Protein AF-A0A9X5XFU6-F1 (afdb_monomer_lite)

Foldseek 3Di:
DVVVVVVVVVVVVVVVCLVPPPDDQPDLVRQCVPDVVVVGNPDDPVRVVVVVVD

Secondary structure (DSSP, 8-state):
-HHHHHHHHHHHHHHHHHHH--PPPSSGGG-TTS-GGGT--PPPHHHHHHHHT-

Structure (mmCIF, N/CA/C/O backbone):
data_AF-A0A9X5XFU6-F1
#
_entry.id   AF-A0A9X5XFU6-F1
#
loop_
_atom_si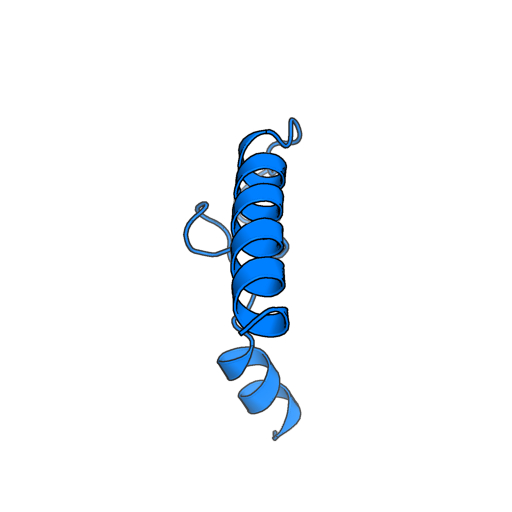te.group_PDB
_atom_site.id
_atom_site.type_symbol
_atom_site.label_atom_id
_atom_site.label_alt_id
_atom_site.label_comp_id
_atom_site.label_asym_id
_atom_site.label_entity_id
_atom_site.label_seq_id
_atom_site.pdbx_PDB_ins_code
_atom_site.Cartn_x
_atom_site.Cartn_y
_atom_site.Cartn_z
_atom_site.occupancy
_atom_site.B_iso_or_equiv
_atom_site.auth_seq_id
_atom_site.auth_comp_id
_atom_site.auth_asym_id
_atom_site.auth_atom_id
_atom_site.pdbx_PDB_model_num
ATOM 1 N N . ALA A 1 1 ? -12.629 -5.916 17.519 1.00 84.62 1 ALA A N 1
ATOM 2 C CA . ALA A 1 1 ? -13.675 -5.941 16.468 1.00 84.62 1 ALA A CA 1
ATOM 3 C C . ALA A 1 1 ? -13.632 -4.700 15.566 1.00 84.62 1 ALA A C 1
ATOM 5 O O . ALA A 1 1 ? -13.502 -4.860 14.359 1.00 84.62 1 ALA A O 1
ATOM 6 N N . ILE A 1 2 ? -13.682 -3.480 16.121 1.00 94.69 2 ILE A N 1
ATOM 7 C CA . ILE A 1 2 ? -13.709 -2.221 15.344 1.00 94.69 2 ILE A CA 1
ATOM 8 C C . ILE A 1 2 ? -12.449 -2.014 14.488 1.00 94.69 2 ILE A C 1
ATOM 10 O O . ILE A 1 2 ? -12.554 -1.704 13.307 1.00 94.69 2 ILE A O 1
ATOM 14 N N . THR A 1 3 ? -11.262 -2.256 15.046 1.00 96.62 3 THR A N 1
ATOM 15 C CA . THR A 1 3 ? -9.982 -2.091 14.330 1.00 96.62 3 THR A CA 1
ATOM 16 C C . THR A 1 3 ? -9.861 -2.987 13.097 1.00 96.62 3 THR A C 1
ATOM 18 O O . THR A 1 3 ? -9.352 -2.548 12.070 1.00 96.62 3 THR A O 1
ATOM 21 N N . ARG A 1 4 ? -10.375 -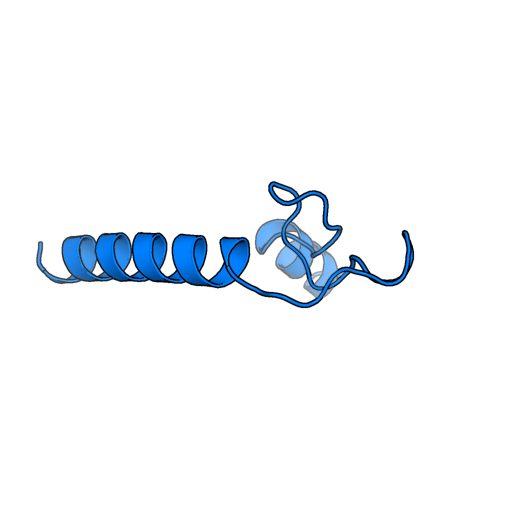4.223 13.164 1.00 97.38 4 ARG A N 1
ATOM 22 C CA . ARG A 1 4 ? -10.429 -5.141 12.017 1.00 97.38 4 ARG A CA 1
ATOM 23 C C . ARG A 1 4 ? -11.318 -4.582 10.904 1.00 97.38 4 ARG A C 1
ATOM 25 O O . ARG A 1 4 ? -10.864 -4.476 9.774 1.00 97.38 4 ARG A O 1
ATOM 32 N N . ARG A 1 5 ? -12.542 -4.159 11.240 1.00 97.62 5 ARG A N 1
ATOM 33 C CA . ARG A 1 5 ? -13.485 -3.579 10.270 1.00 97.62 5 ARG A CA 1
ATOM 34 C C . ARG A 1 5 ? -12.926 -2.318 9.607 1.00 97.62 5 ARG A C 1
ATOM 36 O O . ARG A 1 5 ? -13.112 -2.117 8.413 1.00 97.62 5 ARG A O 1
ATOM 43 N N . LEU A 1 6 ? -12.240 -1.471 10.374 1.00 97.81 6 LEU A N 1
ATOM 44 C CA . LEU A 1 6 ? -11.579 -0.289 9.825 1.00 97.81 6 LEU A CA 1
ATOM 45 C C . LEU A 1 6 ? -10.480 -0.681 8.833 1.00 97.81 6 LEU A C 1
ATOM 47 O O . LEU A 1 6 ? -10.431 -0.126 7.741 1.00 97.81 6 LEU A O 1
ATOM 51 N N . ARG A 1 7 ? -9.631 -1.653 9.192 1.00 97.44 7 ARG A N 1
ATOM 52 C CA . ARG A 1 7 ? -8.573 -2.158 8.307 1.00 97.44 7 ARG A CA 1
ATOM 53 C C . ARG A 1 7 ? -9.143 -2.674 6.989 1.00 97.44 7 ARG A C 1
ATOM 55 O O . ARG A 1 7 ? -8.644 -2.289 5.942 1.00 97.44 7 ARG A O 1
ATOM 62 N N . GLU A 1 8 ? -10.183 -3.500 7.049 1.00 98.31 8 GLU A N 1
ATOM 63 C CA . GLU A 1 8 ? -10.868 -4.028 5.861 1.00 98.31 8 GLU A CA 1
ATOM 64 C C . GLU A 1 8 ? -11.385 -2.888 4.979 1.00 98.31 8 GLU A C 1
ATOM 66 O O . GLU A 1 8 ? -11.110 -2.852 3.784 1.00 98.31 8 GLU A O 1
ATOM 71 N N . ARG A 1 9 ? -12.036 -1.883 5.580 1.00 98.19 9 ARG A N 1
ATOM 72 C CA . ARG A 1 9 ? -12.568 -0.757 4.810 1.00 98.19 9 ARG A CA 1
ATOM 73 C C . ARG A 1 9 ? -11.477 0.099 4.165 1.00 98.19 9 ARG A C 1
ATOM 75 O O . ARG A 1 9 ? -11.653 0.566 3.045 1.00 98.19 9 ARG A O 1
ATOM 82 N N . VAL A 1 10 ? -10.363 0.321 4.859 1.00 98.12 10 VAL A N 1
ATOM 83 C CA . VAL A 1 10 ? -9.213 1.044 4.298 1.00 98.12 10 VAL A CA 1
ATOM 84 C C . VAL A 1 10 ? -8.587 0.255 3.148 1.00 98.12 10 VAL A C 1
ATOM 86 O O . VAL A 1 10 ? -8.246 0.857 2.134 1.00 98.12 10 VAL A O 1
ATOM 89 N N . GLN A 1 11 ? -8.492 -1.072 3.272 1.00 96.06 11 GLN A N 1
ATOM 90 C CA . GLN A 1 11 ? -7.965 -1.940 2.219 1.00 96.06 11 GLN A CA 1
ATOM 91 C C . GLN A 1 11 ? -8.803 -1.837 0.936 1.00 96.06 11 GLN A C 1
ATOM 93 O O . GLN A 1 11 ? -8.257 -1.589 -0.135 1.00 96.06 11 GLN A O 1
ATOM 98 N N . GLU A 1 12 ? -10.130 -1.914 1.052 1.00 97.38 12 GLU A N 1
ATOM 99 C CA . GLU A 1 12 ? -11.046 -1.748 -0.086 1.00 97.38 12 GLU A CA 1
ATOM 100 C C . GLU A 1 12 ? -10.886 -0.384 -0.776 1.00 97.38 12 GLU A C 1
ATOM 102 O O . GLU A 1 12 ? -10.855 -0.291 -2.004 1.00 97.38 12 GLU A O 1
ATOM 107 N N . LEU A 1 13 ? -10.785 0.694 0.011 1.00 97.81 13 LEU A N 1
ATOM 108 C CA . LEU A 1 13 ? -10.622 2.050 -0.521 1.00 97.81 13 LEU A CA 1
ATOM 109 C C . LEU A 1 13 ? -9.277 2.226 -1.230 1.00 97.81 13 LEU A C 1
ATOM 111 O O . LEU A 1 13 ? -9.215 2.878 -2.273 1.00 97.81 13 LEU A O 1
ATOM 115 N N . LEU A 1 14 ? -8.214 1.637 -0.684 1.00 94.31 14 LEU A N 1
ATOM 116 C CA . LEU A 1 14 ? -6.888 1.669 -1.286 1.00 94.31 14 LEU A CA 1
ATOM 117 C C . LEU A 1 14 ? -6.874 0.945 -2.636 1.00 94.31 14 LEU A C 1
ATOM 119 O O . LEU A 1 14 ? -6.384 1.500 -3.616 1.00 94.31 14 LEU A O 1
ATOM 123 N N . GLU A 1 15 ? -7.452 -0.253 -2.711 1.00 92.75 15 GLU A N 1
ATOM 124 C CA . GLU A 1 15 ? -7.537 -1.013 -3.963 1.00 92.75 15 GLU A CA 1
ATOM 125 C C . GLU A 1 15 ? -8.339 -0.270 -5.034 1.00 92.75 15 GLU A C 1
ATOM 127 O O . GLU A 1 15 ? -7.939 -0.232 -6.201 1.00 92.75 15 GLU A O 1
ATOM 132 N N . ALA A 1 16 ? -9.448 0.366 -4.646 1.00 95.44 16 ALA A N 1
ATOM 133 C CA . ALA A 1 16 ? -10.231 1.197 -5.554 1.00 95.44 16 ALA A CA 1
ATOM 134 C C . ALA A 1 16 ? -9.403 2.376 -6.091 1.00 95.44 16 ALA A C 1
ATOM 136 O O . ALA A 1 16 ? -9.366 2.602 -7.302 1.00 95.44 16 ALA A O 1
ATOM 137 N N . ALA A 1 17 ? -8.690 3.083 -5.208 1.00 93.94 17 ALA A N 1
ATOM 138 C CA . ALA A 1 17 ? -7.844 4.209 -5.588 1.00 93.94 17 ALA A CA 1
ATOM 139 C C . ALA A 1 17 ? -6.721 3.781 -6.545 1.00 93.94 17 ALA A C 1
ATOM 141 O O . ALA A 1 17 ? 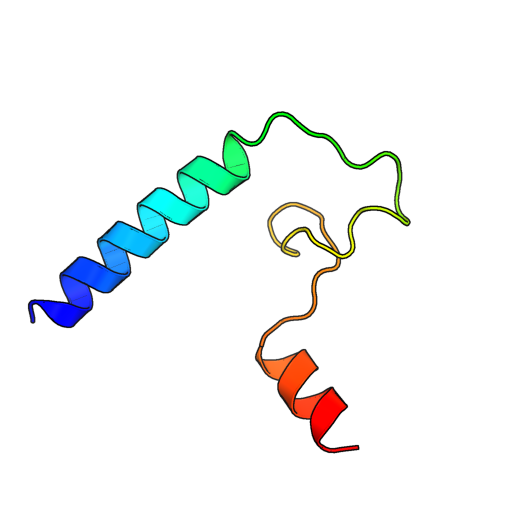-6.542 4.410 -7.589 1.00 93.94 17 ALA A O 1
ATOM 142 N N . GLN A 1 18 ? -6.030 2.678 -6.240 1.00 90.94 18 GLN A N 1
ATOM 143 C CA . GLN A 1 18 ? -4.958 2.131 -7.074 1.00 90.94 18 GLN A CA 1
ATOM 144 C C . GLN A 1 18 ? -5.449 1.778 -8.484 1.00 90.94 18 GLN A C 1
ATOM 146 O O . GLN A 1 18 ? -4.819 2.168 -9.463 1.00 90.94 18 GLN A O 1
ATOM 151 N N . ARG A 1 19 ? -6.600 1.100 -8.611 1.00 88.81 19 ARG A N 1
ATOM 152 C CA . ARG A 1 19 ? -7.173 0.731 -9.921 1.00 88.81 19 ARG A CA 1
ATOM 153 C C . 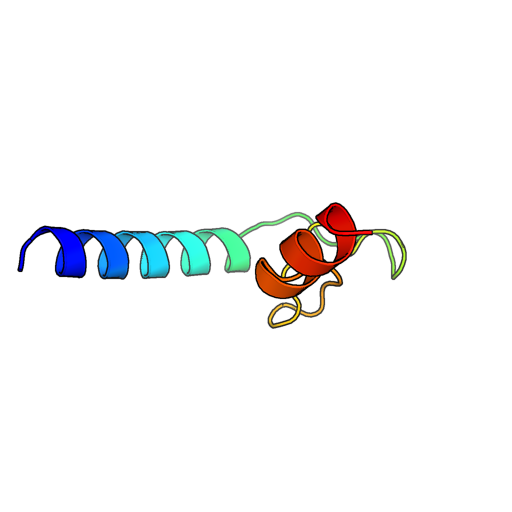ARG A 1 19 ? -7.664 1.933 -10.725 1.00 88.81 19 ARG A C 1
ATOM 155 O O . ARG A 1 19 ? -7.622 1.899 -11.950 1.00 88.81 19 ARG A O 1
ATOM 162 N N . SER A 1 20 ? -8.158 2.971 -10.049 1.00 92.06 20 SER A N 1
ATOM 163 C CA . SER A 1 20 ? -8.653 4.192 -10.698 1.00 92.06 20 SER A CA 1
ATOM 164 C C . SER A 1 20 ? -7.555 5.190 -11.070 1.00 92.06 20 SER A C 1
ATOM 166 O O . SER A 1 20 ? -7.854 6.215 -11.683 1.00 92.06 20 SER A O 1
ATOM 168 N N . TYR A 1 21 ? -6.301 4.931 -10.684 1.00 89.12 21 TYR A N 1
ATOM 169 C CA . TYR A 1 21 ? -5.227 5.892 -10.887 1.00 89.12 21 TYR A CA 1
ATOM 170 C C . TYR A 1 21 ? -4.971 6.099 -12.393 1.00 89.12 21 TYR A C 1
ATOM 172 O O . TYR A 1 21 ? -4.717 5.132 -13.111 1.00 89.12 21 TYR A O 1
ATOM 180 N N . PRO A 1 22 ? -5.057 7.340 -12.911 1.00 88.44 22 PRO A N 1
ATOM 181 C CA . PRO A 1 22 ? -5.086 7.577 -14.355 1.00 88.44 22 PRO A CA 1
ATOM 182 C C . PRO A 1 22 ? -3.704 7.495 -15.014 1.00 88.44 22 PRO A C 1
ATOM 184 O O . PRO A 1 22 ? -3.607 7.378 -16.237 1.00 88.44 22 PRO A O 1
ATOM 187 N N . VAL A 1 23 ? -2.631 7.590 -14.226 1.00 88.25 23 VAL A N 1
ATOM 188 C CA . VAL A 1 23 ? -1.260 7.584 -14.740 1.00 88.25 23 VAL A CA 1
ATOM 189 C C . VAL A 1 23 ? -0.862 6.160 -15.100 1.00 88.25 23 VAL A C 1
ATOM 191 O O . VAL A 1 23 ? -0.942 5.253 -14.273 1.00 88.25 23 VAL A O 1
ATOM 194 N N . ARG A 1 24 ? -0.390 5.979 -16.334 1.00 86.12 24 ARG A N 1
ATOM 195 C CA . ARG A 1 24 ? 0.214 4.725 -16.787 1.00 86.12 24 ARG A CA 1
ATOM 196 C C . ARG A 1 24 ? 1.740 4.821 -16.707 1.00 86.12 24 ARG A C 1
ATOM 198 O O . ARG A 1 24 ? 2.268 5.882 -17.049 1.00 86.12 24 ARG A O 1
ATOM 205 N N . PRO A 1 25 ? 2.436 3.738 -16.319 1.00 89.44 25 PRO A N 1
ATOM 206 C CA . PRO A 1 25 ? 3.888 3.666 -16.422 1.00 89.44 25 PRO A CA 1
ATOM 207 C C . PRO A 1 25 ? 4.345 3.976 -17.848 1.00 89.44 25 PRO A C 1
ATOM 209 O O . PRO A 1 25 ? 3.731 3.517 -18.815 1.00 89.44 25 PRO A O 1
ATOM 212 N N . LYS A 1 26 ? 5.435 4.730 -17.987 1.00 89.88 26 LYS A N 1
ATOM 213 C CA . LYS A 1 26 ? 6.020 5.050 -19.301 1.00 89.88 26 LYS A CA 1
ATOM 214 C C . LYS A 1 26 ? 6.619 3.827 -20.003 1.00 89.88 26 LYS A C 1
ATOM 216 O O . LYS A 1 26 ? 6.767 3.835 -21.221 1.00 89.88 26 LYS A O 1
ATOM 221 N N . GLY A 1 27 ? 6.966 2.792 -19.243 1.00 88.38 27 GLY A N 1
ATOM 222 C CA . GLY A 1 27 ? 7.576 1.557 -19.722 1.00 88.38 27 GLY A CA 1
ATOM 223 C C . GLY A 1 27 ? 7.978 0.645 -18.557 1.00 88.38 27 GLY A C 1
ATOM 224 O O . GLY A 1 27 ? 7.659 0.966 -17.410 1.00 88.38 27 GLY A O 1
ATOM 225 N N . PRO A 1 28 ? 8.682 -0.468 -18.829 1.00 86.31 28 PRO A N 1
ATOM 226 C CA . PRO A 1 28 ? 9.064 -1.458 -17.815 1.00 86.31 28 PRO A CA 1
ATOM 227 C C . PRO A 1 28 ? 9.918 -0.899 -16.668 1.00 86.31 28 PRO A C 1
ATOM 229 O O . PRO A 1 28 ? 9.806 -1.364 -15.541 1.00 86.31 28 PRO A O 1
ATOM 232 N N . ASP A 1 29 ? 10.724 0.132 -16.927 1.00 89.88 29 ASP A N 1
ATOM 233 C CA . ASP A 1 29 ? 11.581 0.751 -15.904 1.00 89.88 29 ASP A CA 1
ATOM 234 C C . ASP A 1 29 ? 10.807 1.691 -14.954 1.00 89.88 29 ASP A C 1
ATOM 236 O O . ASP A 1 29 ? 11.324 2.114 -13.922 1.00 89.88 29 ASP A O 1
ATOM 240 N N . ASP A 1 30 ? 9.551 2.017 -15.278 1.00 92.56 30 ASP A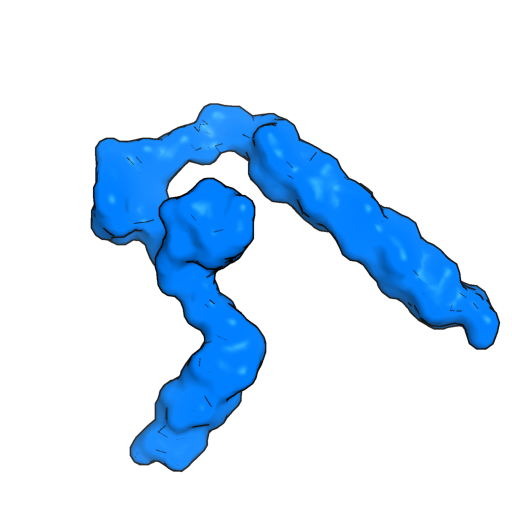 N 1
ATOM 241 C CA . ASP A 1 30 ? 8.699 2.963 -14.542 1.00 92.56 30 ASP A CA 1
ATOM 242 C C . ASP A 1 30 ? 7.613 2.251 -13.712 1.00 92.56 30 ASP A C 1
ATOM 244 O O . ASP A 1 30 ? 6.582 2.830 -13.377 1.00 92.56 30 ASP A O 1
ATOM 248 N N . THR A 1 31 ? 7.808 0.965 -13.401 1.00 93.06 31 THR A N 1
ATOM 249 C CA . THR A 1 31 ? 6.830 0.141 -12.667 1.00 93.06 31 THR A CA 1
ATOM 250 C C . THR A 1 31 ? 7.188 -0.100 -11.199 1.00 93.06 31 THR A C 1
ATOM 252 O O . THR A 1 31 ? 6.424 -0.751 -10.484 1.00 93.06 31 THR A O 1
ATOM 255 N N . TRP A 1 32 ? 8.321 0.432 -10.730 1.00 91.06 32 TRP A N 1
ATOM 256 C CA . TRP A 1 32 ? 8.881 0.190 -9.390 1.00 91.06 32 TRP A CA 1
ATOM 257 C C . TRP A 1 32 ? 7.999 0.688 -8.236 1.00 91.06 32 TRP A C 1
ATOM 259 O O . TRP A 1 32 ? 8.167 0.254 -7.104 1.00 91.06 32 TRP A O 1
ATOM 269 N N . TRP A 1 33 ? 7.063 1.601 -8.499 1.00 88.25 33 TRP A N 1
ATOM 270 C CA . TRP A 1 33 ? 6.133 2.143 -7.501 1.00 88.25 33 TRP A CA 1
ATOM 271 C C . TRP A 1 33 ? 4.801 1.381 -7.447 1.00 88.25 33 TRP A C 1
ATOM 273 O O . TRP A 1 33 ? 4.009 1.578 -6.525 1.00 88.25 33 TRP A O 1
ATOM 283 N N . MET A 1 34 ? 4.530 0.520 -8.432 1.00 91.44 34 MET A N 1
ATOM 284 C CA . MET A 1 34 ? 3.248 -0.160 -8.579 1.00 91.44 34 MET A CA 1
ATOM 285 C C . MET A 1 34 ? 3.300 -1.571 -7.958 1.00 91.44 34 MET A C 1
ATOM 287 O O . MET A 1 34 ? 4.294 -2.280 -8.131 1.00 91.44 34 MET A O 1
ATOM 291 N N . PRO A 1 35 ? 2.247 -2.022 -7.251 1.00 91.00 35 PRO A N 1
ATOM 292 C CA . PRO A 1 35 ? 2.187 -3.377 -6.708 1.00 91.00 35 PRO A CA 1
ATOM 293 C C . PRO A 1 35 ? 2.304 -4.470 -7.779 1.00 91.00 35 PRO A C 1
ATOM 295 O O . PRO A 1 35 ? 1.757 -4.338 -8.876 1.00 91.00 35 PRO A O 1
ATOM 298 N N . ALA A 1 36 ? 2.908 -5.607 -7.422 1.00 91.00 36 ALA A N 1
ATOM 299 C CA . ALA A 1 36 ? 3.080 -6.750 -8.327 1.00 91.00 36 ALA A CA 1
ATOM 300 C C . ALA A 1 36 ? 1.758 -7.283 -8.911 1.00 91.00 36 ALA A C 1
ATOM 302 O O . ALA A 1 36 ? 1.673 -7.581 -10.100 1.00 91.00 36 ALA A O 1
ATOM 303 N N . HIS A 1 37 ? 0.684 -7.329 -8.114 1.00 88.12 37 HIS A N 1
ATOM 304 C CA . HIS A 1 37 ? -0.637 -7.778 -8.578 1.00 88.12 37 HIS A CA 1
ATOM 305 C C . HIS A 1 37 ? -1.323 -6.799 -9.552 1.00 88.12 37 HIS A C 1
ATOM 307 O O . HIS A 1 37 ? -2.342 -7.144 -10.146 1.00 88.12 37 HIS A O 1
ATOM 313 N N . LEU A 1 38 ? -0.775 -5.591 -9.722 1.00 89.12 38 LEU A N 1
ATOM 314 C CA . LEU A 1 38 ? -1.174 -4.619 -10.744 1.00 89.12 38 LEU A CA 1
ATOM 315 C C . LEU A 1 38 ? -0.179 -4.580 -11.920 1.00 89.12 38 LEU A C 1
ATOM 317 O O . LEU A 1 38 ? -0.280 -3.705 -12.773 1.00 89.12 38 LEU A O 1
ATOM 321 N N . GLY A 1 39 ? 0.759 -5.533 -11.988 1.00 89.12 39 GLY A N 1
ATOM 322 C CA . GLY A 1 39 ? 1.788 -5.616 -13.030 1.00 89.12 39 GLY A CA 1
ATOM 323 C C . GLY A 1 39 ? 3.031 -4.776 -12.744 1.00 89.12 39 GLY A C 1
ATOM 324 O O . GLY A 1 39 ? 3.780 -4.467 -13.666 1.00 89.12 39 GLY A O 1
ATOM 325 N N . GLY A 1 40 ? 3.216 -4.351 -11.492 1.00 92.31 40 GLY A N 1
ATOM 326 C CA . GLY A 1 40 ? 4.352 -3.543 -11.081 1.00 92.31 40 GLY A CA 1
ATOM 327 C C . GLY A 1 40 ? 5.517 -4.340 -10.502 1.00 92.31 40 GLY A C 1
ATOM 328 O O . GLY A 1 40 ? 5.494 -5.567 -10.452 1.00 92.31 40 GLY A O 1
ATOM 329 N N . THR A 1 41 ? 6.541 -3.624 -10.051 1.00 93.94 41 THR A N 1
ATOM 330 C CA . THR A 1 41 ? 7.770 -4.194 -9.474 1.00 93.94 41 THR A CA 1
ATOM 331 C C . THR A 1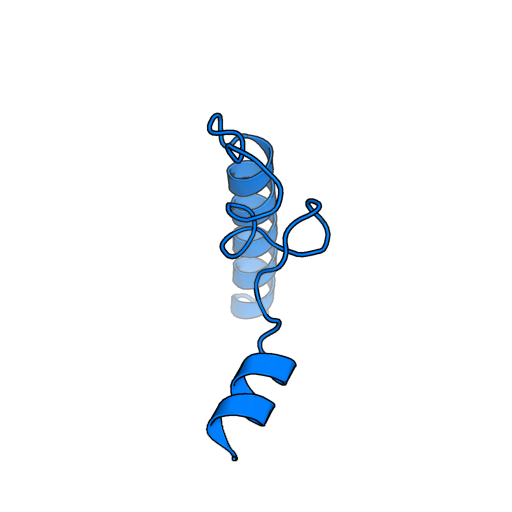 41 ? 8.093 -3.614 -8.097 1.00 93.94 41 THR A C 1
ATOM 333 O O . THR A 1 41 ? 9.222 -3.737 -7.626 1.00 93.94 41 THR A O 1
ATOM 336 N N . ALA A 1 42 ? 7.113 -2.986 -7.435 1.00 93.00 42 ALA A N 1
ATOM 337 C CA . ALA A 1 42 ? 7.290 -2.515 -6.067 1.00 93.00 42 ALA A CA 1
ATOM 338 C C . ALA A 1 42 ? 7.599 -3.684 -5.119 1.00 93.00 42 ALA A C 1
ATOM 340 O O . ALA A 1 42 ? 6.888 -4.695 -5.164 1.00 93.00 42 ALA A O 1
ATOM 341 N N . PRO A 1 43 ? 8.617 -3.545 -4.250 1.00 93.38 43 PRO A N 1
ATOM 342 C CA . PRO A 1 43 ? 9.000 -4.603 -3.331 1.00 93.38 43 PRO A CA 1
ATOM 343 C C . PRO A 1 43 ? 7.905 -4.834 -2.286 1.00 93.38 43 PRO A C 1
ATOM 345 O O . PRO A 1 43 ? 7.255 -3.903 -1.799 1.00 93.38 43 PRO A O 1
ATOM 348 N N . THR A 1 44 ? 7.713 -6.093 -1.917 1.00 91.38 44 THR A N 1
ATOM 349 C CA . THR A 1 44 ? 6.848 -6.490 -0.806 1.00 91.38 44 THR A CA 1
ATOM 350 C C . THR A 1 44 ? 7.449 -6.057 0.535 1.00 91.38 44 THR A C 1
ATOM 352 O O . THR A 1 44 ? 8.669 -5.907 0.654 1.00 91.38 44 THR A O 1
ATOM 355 N N . PRO A 1 45 ? 6.628 -5.887 1.587 1.00 90.56 45 PRO A N 1
ATOM 356 C CA . PRO A 1 45 ? 7.137 -5.593 2.926 1.00 90.56 45 PRO A CA 1
ATOM 357 C C . PRO A 1 45 ? 8.177 -6.612 3.418 1.00 90.56 45 PRO A C 1
ATOM 359 O O . PRO A 1 45 ? 9.118 -6.246 4.119 1.00 90.56 45 PRO A O 1
ATOM 362 N N . GLU A 1 46 ? 8.020 -7.886 3.063 1.00 93.50 46 GLU A N 1
ATOM 363 C CA . GLU A 1 46 ? 8.961 -8.961 3.372 1.00 93.50 46 GLU A CA 1
ATOM 364 C C . GLU A 1 46 ? 10.300 -8.777 2.646 1.00 93.50 46 GLU A C 1
ATOM 366 O O . GLU A 1 46 ? 11.354 -8.900 3.272 1.00 93.50 46 GLU A O 1
ATOM 371 N N . GLU A 1 47 ? 10.275 -8.439 1.354 1.00 93.75 47 GLU A N 1
ATOM 372 C CA . GLU A 1 47 ? 11.483 -8.156 0.570 1.00 93.75 47 GLU A CA 1
ATOM 373 C C . GLU A 1 47 ? 12.221 -6.918 1.084 1.00 93.75 47 GLU A C 1
ATOM 375 O O . GLU A 1 47 ? 13.445 -6.951 1.195 1.00 93.75 47 GLU A O 1
ATOM 380 N N . VAL A 1 48 ? 11.494 -5.857 1.459 1.00 94.06 48 VAL A N 1
ATOM 381 C CA . VAL A 1 48 ? 12.090 -4.655 2.067 1.00 94.06 48 VAL A CA 1
ATOM 382 C C . VAL A 1 48 ? 12.801 -5.016 3.369 1.00 94.06 48 VAL A C 1
ATOM 384 O O . VAL A 1 48 ? 13.982 -4.714 3.518 1.00 94.06 48 VAL A O 1
ATOM 387 N N . LYS A 1 49 ? 12.137 -5.748 4.275 1.00 96.00 49 LYS A N 1
ATOM 388 C CA . LYS A 1 49 ? 12.758 -6.203 5.531 1.00 96.00 49 LYS A CA 1
ATOM 389 C C . LYS A 1 49 ? 14.009 -7.049 5.290 1.00 96.00 49 LYS A C 1
ATOM 391 O O . LYS A 1 49 ? 14.986 -6.923 6.020 1.00 96.00 49 LYS A O 1
ATOM 396 N N . ALA A 1 50 ? 13.984 -7.926 4.286 1.00 96.50 50 ALA A N 1
ATOM 397 C CA . ALA A 1 50 ? 15.132 -8.756 3.936 1.00 96.50 50 ALA A CA 1
ATOM 398 C C . ALA A 1 50 ? 16.291 -7.940 3.339 1.00 96.50 50 ALA A C 1
ATOM 400 O O . ALA A 1 50 ? 17.448 -8.295 3.555 1.00 96.50 50 ALA A O 1
ATOM 401 N N . ALA A 1 51 ? 15.998 -6.874 2.589 1.00 93.06 51 ALA A N 1
ATOM 402 C CA . ALA A 1 51 ? 17.001 -5.971 2.034 1.00 93.06 51 ALA A CA 1
ATOM 403 C C . ALA A 1 51 ? 17.648 -5.086 3.111 1.00 93.06 51 ALA A C 1
ATOM 405 O O . ALA A 1 51 ? 18.857 -4.898 3.072 1.00 93.06 51 ALA A O 1
ATOM 406 N N . GLU A 1 52 ? 16.873 -4.598 4.085 1.00 94.56 52 GLU A N 1
ATOM 407 C CA . GLU A 1 52 ? 17.368 -3.782 5.209 1.00 94.56 52 GLU A CA 1
ATOM 408 C C . GLU A 1 52 ? 18.245 -4.566 6.198 1.00 94.56 52 GLU A C 1
ATOM 410 O O . GLU A 1 52 ? 19.036 -3.979 6.928 1.00 94.56 52 GLU A O 1
ATOM 415 N N . ALA A 1 53 ? 18.099 -5.892 6.243 1.00 91.75 53 ALA A N 1
ATOM 416 C CA . ALA A 1 53 ? 18.878 -6.765 7.117 1.00 91.75 53 ALA A CA 1
ATOM 417 C C . ALA A 1 53 ? 20.265 -7.147 6.554 1.00 91.75 53 ALA A C 1
ATOM 419 O O . ALA A 1 53 ? 20.993 -7.890 7.216 1.00 91.75 53 ALA A O 1
ATOM 420 N N . ARG A 1 54 ? 20.601 -6.707 5.334 1.00 75.19 54 ARG A N 1
ATOM 421 C CA . ARG A 1 54 ? 21.877 -6.972 4.647 1.00 75.19 54 ARG A CA 1
ATOM 422 C C . ARG A 1 54 ? 22.849 -5.815 4.824 1.00 75.19 54 ARG A C 1
ATOM 424 O O . ARG A 1 54 ? 24.054 -6.119 4.952 1.00 75.19 54 ARG A O 1
#

Radius of gyration: 14.27 Å; chains: 1; bounding box: 36×16×36 Å

pLDDT: mean 92.29, std 4.21, range [75.19, 98.31]

Sequence (54 aa):
AITRRLRERVQELLEAAQRSYPVRPKGPDDTWWMPAHLGGTAPTPEEVKAAEAR